Protein AF-A0A7S0XWX0-F1 (afdb_monomer)

InterPro domains:
  IPR037138 Histone deacetylase domain superfamily [G3DSA:3.40.800.20] (33-106)

Solvent-accessible surface area (backbone atoms only — not comparable to full-atom values): 6970 Å² total; per-residue (Å²): 136,88,82,77,90,78,79,84,75,82,66,71,32,97,83,78,46,83,59,81,56,63,68,62,54,50,52,52,46,49,53,50,24,62,73,35,66,90,74,33,45,78,45,78,56,50,78,72,70,52,68,55,79,62,67,88,92,46,88,78,39,40,65,57,60,51,54,49,53,54,55,63,71,27,81,66,72,94,84,39,61,54,82,55,49,49,46,79,42,61,90,70,82,80,82,51,68,80,62,55,55,74,84,43,85,134

Organism: Hemiselmis andersenii (NCBI:txid464988)

Radius of gyration: 22.37 Å; Cα contacts (8 Å, |Δi|>4): 72; chains: 1; bounding box: 46×40×66 Å

Mean predicted aligned error: 9.79 Å

Secondary structure (DSSP, 8-state):
-----------B-TTS-B---HHHHHHHHHHHHHH-GGGSEEEE--GGGG----STT-SS-THHHHHHHHHHH---STTPPPTTTEEEE---PPPPHHHHTTTS--

Nearest PDB structures (foldseek):
  2ux8-assembly1_A  TM=2.960E-01  e=8.408E+00  Sphingomonas elodea
  6vss-assembly1_C  TM=2.276E-01  e=9.602E+00  Medicago truncatula

pLDDT: mean 84.15, std 17.05, range [34.62, 96.94]

Sequence (106 aa):
DVAGLSDADEEVGKRGKLQPNIRKRRKAREAILGAQASARVLVVYHDECLGHVTKEGHQEAPARIKAIADKVRSNKGSDRFLEWEIDFSDECERAPLSVIRRVHSE

Foldseek 3Di:
DPDDPPPDDQPQPPPRDRDPPVVVVVVVLLVVLVVDVVQAAEDADACVCQVDDDPPPDPSHSVVSVVVVCQQPDPDDPPYDDPSRYDYDPPDDDDDPVRVVVPDPD

Structure (mmCIF, N/CA/C/O backbone):
data_AF-A0A7S0XWX0-F1
#
_entry.id   AF-A0A7S0XWX0-F1
#
loop_
_atom_site.group_PDB
_atom_site.id
_atom_site.type_symbol
_atom_site.label_atom_id
_atom_site.label_alt_id
_atom_site.label_comp_id
_atom_site.label_asym_id
_atom_site.label_entity_id
_atom_site.label_seq_id
_atom_site.pdbx_PDB_ins_code
_atom_site.Cartn_x
_atom_site.Cartn_y
_atom_site.Cartn_z
_atom_site.occupancy
_atom_site.B_iso_or_equiv
_atom_site.auth_seq_id
_atom_site.auth_comp_id
_atom_site.auth_asym_id
_atom_site.auth_atom_id
_atom_site.pdbx_PDB_model_num
ATOM 1 N N . ASP A 1 1 ? -25.884 -10.334 34.775 1.00 34.62 1 ASP A N 1
ATOM 2 C CA . ASP A 1 1 ? -25.438 -8.974 35.130 1.00 34.62 1 ASP A CA 1
ATOM 3 C C . ASP A 1 1 ? -24.981 -8.199 33.910 1.00 34.62 1 ASP A C 1
ATOM 5 O O . ASP A 1 1 ? -23.834 -8.295 33.496 1.00 34.62 1 ASP A O 1
ATOM 9 N N . VAL A 1 2 ? -25.912 -7.472 33.288 1.00 40.97 2 VAL A N 1
ATOM 10 C CA . VAL A 1 2 ? -25.618 -6.537 32.194 1.00 40.97 2 VAL A CA 1
ATOM 11 C C . VAL A 1 2 ? -25.501 -5.158 32.832 1.00 40.97 2 VAL A C 1
ATOM 13 O O . VAL A 1 2 ? -26.492 -4.460 33.031 1.00 40.97 2 VAL A O 1
ATOM 16 N N . ALA A 1 3 ? -24.290 -4.823 33.269 1.00 40.19 3 ALA A N 1
ATOM 17 C CA . ALA A 1 3 ? -24.001 -3.544 33.894 1.00 40.19 3 ALA A CA 1
ATOM 18 C C . ALA A 1 3 ? -23.958 -2.429 32.834 1.00 40.19 3 ALA A C 1
ATOM 20 O O . ALA A 1 3 ? -23.079 -2.409 31.980 1.00 40.19 3 ALA A O 1
ATOM 21 N N . GLY A 1 4 ? -24.927 -1.514 32.922 1.00 38.78 4 GLY A N 1
ATOM 22 C CA . GLY A 1 4 ? -24.747 -0.074 32.715 1.00 38.78 4 GLY A CA 1
ATOM 23 C C . GLY A 1 4 ? -24.135 0.401 31.396 1.00 38.78 4 GLY A C 1
ATOM 24 O O . GLY A 1 4 ? -22.975 0.794 31.362 1.00 38.78 4 GLY A O 1
ATOM 25 N N . LEU A 1 5 ? -24.959 0.525 30.353 1.00 40.25 5 LEU A N 1
ATOM 26 C CA . LEU A 1 5 ? -24.715 1.479 29.263 1.00 40.25 5 LEU A CA 1
ATOM 27 C C . LEU A 1 5 ? -25.427 2.797 29.593 1.00 40.25 5 LEU A C 1
ATOM 29 O O . LEU A 1 5 ? -26.474 3.112 29.036 1.00 40.25 5 LEU A O 1
ATOM 33 N N . SER A 1 6 ? -24.878 3.553 30.543 1.00 47.16 6 SER A N 1
ATOM 34 C CA . SER A 1 6 ? -25.253 4.949 30.775 1.00 47.16 6 SER A CA 1
ATOM 35 C C . SER A 1 6 ? -24.140 5.855 30.253 1.00 47.16 6 SER A C 1
ATOM 37 O O . SER A 1 6 ? -23.346 6.372 31.029 1.00 47.16 6 SER A O 1
ATOM 39 N N . ASP A 1 7 ? -24.080 6.036 28.935 1.00 39.94 7 ASP A N 1
ATOM 40 C CA . ASP A 1 7 ? -23.265 7.085 28.310 1.00 39.94 7 ASP A CA 1
ATOM 41 C C . ASP A 1 7 ? -24.192 8.220 27.854 1.00 39.94 7 ASP A C 1
ATOM 43 O O . ASP A 1 7 ? -24.329 8.5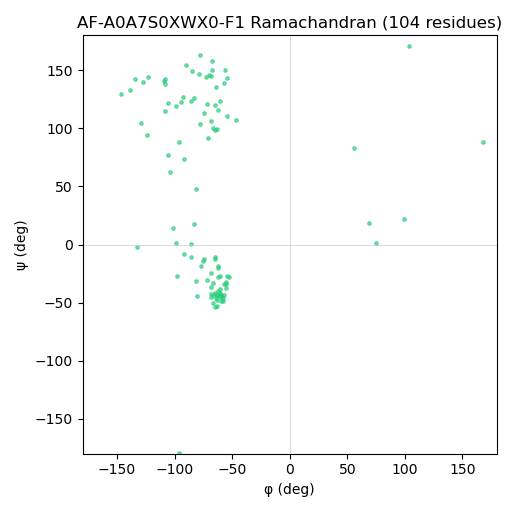23 26.666 1.00 39.94 7 ASP A O 1
ATOM 47 N N . ALA A 1 8 ? -24.861 8.849 28.824 1.00 50.31 8 ALA A N 1
ATOM 48 C CA . ALA A 1 8 ? -25.276 10.229 28.639 1.00 50.31 8 ALA A CA 1
ATOM 49 C C . ALA A 1 8 ? -23.995 11.068 28.541 1.00 50.31 8 ALA A C 1
ATOM 51 O O . ALA A 1 8 ? -23.136 10.977 29.411 1.00 50.31 8 ALA A O 1
ATOM 52 N N . ASP A 1 9 ? -23.814 11.752 27.413 1.00 48.09 9 ASP A N 1
ATOM 53 C CA . ASP A 1 9 ? -23.394 13.158 27.350 1.00 48.09 9 ASP A CA 1
ATOM 54 C C . ASP A 1 9 ? -23.013 13.480 25.901 1.00 48.09 9 ASP A C 1
ATOM 56 O O . ASP A 1 9 ? -21.876 13.319 25.428 1.00 48.09 9 ASP A O 1
ATOM 60 N N . GLU A 1 10 ? -24.039 13.896 25.161 1.00 51.75 10 GLU A N 1
ATOM 61 C CA . GLU A 1 10 ? -23.882 14.777 24.017 1.00 51.75 10 GLU A CA 1
ATOM 62 C C . GLU A 1 10 ? -23.455 16.146 24.557 1.00 51.75 10 GLU A C 1
ATOM 64 O O . GLU A 1 10 ? -24.249 16.882 25.136 1.00 51.75 10 GLU A O 1
ATOM 69 N N . GLU A 1 11 ? -22.183 16.501 24.384 1.00 56.94 11 GLU A N 1
ATOM 70 C CA . GLU A 1 11 ? -21.725 17.871 24.614 1.00 56.94 11 GLU A CA 1
ATOM 71 C C . GLU A 1 11 ? -22.402 18.779 23.577 1.00 56.94 11 GLU A C 1
ATOM 73 O O . GLU A 1 11 ? -21.994 18.859 22.411 1.00 56.94 11 GLU A O 1
ATOM 78 N N . VAL A 1 12 ? -23.486 19.436 23.996 1.00 47.09 12 VAL A N 1
ATOM 79 C CA . VAL A 1 12 ? -24.179 20.459 23.215 1.00 47.09 12 VAL A CA 1
ATOM 80 C C . VAL A 1 12 ? -23.206 21.616 23.018 1.00 47.09 12 VAL A C 1
ATOM 82 O O . VAL A 1 12 ? -23.002 22.455 23.895 1.00 47.09 12 VAL A O 1
ATOM 85 N N . GLY A 1 13 ? -22.576 21.667 21.843 1.00 50.91 13 GLY A N 1
ATOM 86 C CA . GLY A 1 13 ? -21.700 22.769 21.476 1.00 50.91 13 GLY A CA 1
ATOM 87 C C . GLY A 1 13 ? -22.432 24.103 21.621 1.00 50.91 13 GLY A C 1
ATOM 88 O O . GLY A 1 13 ? -23.624 24.204 21.315 1.00 50.91 13 GLY A O 1
ATOM 89 N N . LYS A 1 14 ? -21.718 25.149 22.062 1.00 53.94 14 LYS A N 1
ATOM 90 C CA . LYS A 1 14 ? -22.217 26.534 22.084 1.00 53.94 14 LYS A CA 1
ATOM 91 C C . LYS A 1 14 ? -22.880 26.824 20.723 1.00 53.94 14 LYS A C 1
ATOM 93 O O . LYS A 1 14 ? -22.161 26.959 19.736 1.00 53.94 14 LYS A O 1
ATOM 98 N N . ARG A 1 15 ? -24.225 26.904 20.682 1.00 58.12 15 ARG A N 1
ATOM 99 C CA . ARG A 1 15 ? -25.129 27.042 19.501 1.00 58.12 15 ARG A CA 1
ATOM 100 C C . ARG A 1 15 ? -25.824 25.774 18.953 1.00 58.12 15 ARG A C 1
ATOM 102 O O . ARG A 1 15 ? -26.237 25.790 17.797 1.00 58.12 15 ARG A O 1
ATOM 109 N N . GLY A 1 16 ? -25.992 24.701 19.729 1.00 57.03 16 GLY A N 1
ATOM 110 C CA . GLY A 1 16 ? -26.892 23.592 19.350 1.00 57.03 16 GLY A CA 1
ATOM 111 C C . GLY A 1 16 ? -26.421 22.756 18.153 1.00 57.03 16 GLY A C 1
ATOM 112 O O . GLY A 1 16 ? -27.214 22.057 17.530 1.00 57.03 16 GLY A O 1
ATOM 113 N N . LYS A 1 17 ? -25.130 22.827 17.809 1.00 59.53 17 LYS A N 1
ATOM 114 C CA . LYS A 1 17 ? -24.515 21.947 16.811 1.00 59.53 17 LYS A CA 1
ATOM 115 C C . LYS A 1 17 ? -23.802 20.817 17.541 1.00 59.53 17 LYS A C 1
ATOM 117 O O . LYS A 1 17 ? -22.870 21.088 18.299 1.00 59.53 17 LYS A O 1
ATOM 122 N N . LEU A 1 18 ? -24.219 19.577 17.285 1.00 59.62 18 LEU A N 1
ATOM 123 C CA . LEU A 1 18 ? -23.500 18.375 17.707 1.00 59.62 18 LEU A CA 1
ATOM 124 C C . LEU A 1 18 ? -22.061 18.466 17.189 1.00 59.62 18 LEU A C 1
ATOM 126 O O . LEU A 1 18 ? -21.824 18.414 15.979 1.00 59.62 18 LEU A O 1
ATOM 130 N N . GLN A 1 19 ? -21.098 18.652 18.091 1.00 65.38 19 GLN A N 1
ATOM 131 C CA . GLN A 1 19 ? -19.695 18.583 17.711 1.00 65.38 19 GLN A CA 1
ATOM 132 C C . GLN A 1 19 ? -19.250 17.123 17.757 1.00 65.38 19 GLN A C 1
ATOM 134 O O . GLN A 1 19 ? -19.375 16.473 18.797 1.00 65.38 19 GLN A O 1
ATOM 139 N N . PRO A 1 20 ? -18.723 16.571 16.652 1.00 68.62 20 PRO A N 1
ATOM 140 C CA . PRO A 1 20 ? -18.247 15.203 16.656 1.00 68.62 20 PRO A CA 1
ATOM 141 C C . PRO A 1 20 ? -17.097 15.071 17.654 1.00 68.62 20 PRO A C 1
ATOM 143 O O . PRO A 1 20 ? -16.025 15.645 17.465 1.00 68.62 20 PRO A O 1
ATOM 146 N N . ASN A 1 21 ? -17.301 14.274 18.702 1.00 85.38 21 ASN A N 1
ATOM 147 C CA . ASN A 1 21 ? -16.240 13.948 19.642 1.00 85.38 21 ASN A CA 1
ATOM 148 C C . ASN A 1 21 ? -15.185 13.095 18.916 1.00 85.38 21 ASN A C 1
ATOM 150 O O . ASN A 1 21 ? -15.358 11.891 18.708 1.00 85.38 21 ASN A O 1
ATOM 154 N N . ILE A 1 22 ? -14.091 13.742 18.506 1.00 85.44 22 ILE A N 1
ATOM 155 C CA . ILE A 1 22 ? -13.013 13.150 17.699 1.00 85.44 22 ILE A CA 1
ATO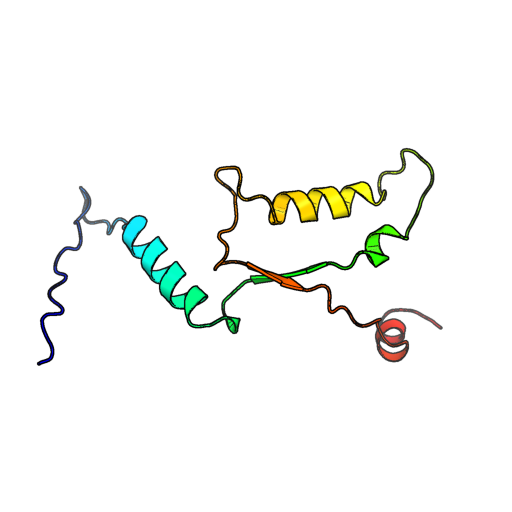M 156 C C . ILE A 1 22 ? -12.450 11.891 18.370 1.00 85.44 22 ILE A C 1
ATOM 158 O O . ILE A 1 22 ? -12.164 10.904 17.693 1.00 85.44 22 ILE A O 1
ATOM 162 N N . ARG A 1 23 ? -12.348 11.880 19.707 1.00 87.38 23 ARG A N 1
ATOM 163 C CA . ARG A 1 23 ? -11.853 10.720 20.462 1.00 87.38 23 ARG A CA 1
ATOM 164 C C . ARG A 1 23 ? -12.829 9.546 20.397 1.00 87.38 23 ARG A C 1
ATOM 166 O O . ARG A 1 23 ? -12.387 8.429 20.139 1.00 87.38 23 ARG A O 1
ATOM 173 N N . LYS A 1 24 ? -14.135 9.793 20.582 1.00 88.69 24 LYS A N 1
ATOM 174 C CA . LYS A 1 24 ? -15.178 8.754 20.451 1.00 88.69 24 LYS A CA 1
ATOM 175 C C . LYS A 1 24 ? -15.200 8.184 19.028 1.00 88.69 24 LYS A C 1
ATOM 177 O O . LYS A 1 24 ? -15.174 6.970 18.861 1.00 88.69 24 LYS A O 1
ATOM 182 N N . ARG A 1 25 ? -15.128 9.043 18.002 1.00 89.12 25 ARG A N 1
ATOM 183 C CA . ARG A 1 25 ? -15.061 8.609 16.593 1.00 89.12 25 ARG A CA 1
ATOM 184 C C . ARG A 1 25 ? -13.835 7.755 16.291 1.00 89.12 25 ARG A C 1
ATOM 186 O O . ARG A 1 25 ? -13.961 6.765 15.580 1.00 89.12 25 ARG A O 1
ATOM 193 N N . ARG A 1 26 ? -12.664 8.121 16.822 1.00 90.69 26 ARG A N 1
ATOM 194 C CA . ARG A 1 26 ? -11.441 7.329 16.643 1.00 90.69 26 ARG A CA 1
ATOM 195 C C . ARG A 1 26 ? -11.580 5.942 17.269 1.00 90.69 26 ARG A C 1
ATOM 197 O O . ARG A 1 26 ? -11.306 4.969 16.587 1.00 90.69 26 ARG A O 1
ATOM 204 N N . LYS A 1 27 ? -12.063 5.858 18.515 1.00 92.94 27 LYS A N 1
ATOM 205 C CA . LYS A 1 27 ? -12.304 4.574 19.196 1.00 92.94 27 LYS A CA 1
ATOM 206 C C . LYS A 1 27 ? -13.305 3.695 18.442 1.00 92.94 27 LYS A C 1
ATOM 208 O O . LYS A 1 27 ? -13.075 2.505 18.292 1.00 92.94 27 LYS A O 1
ATOM 213 N N . ALA A 1 28 ? -14.394 4.282 17.945 1.00 93.38 28 ALA A N 1
ATOM 214 C CA . ALA A 1 28 ? -15.382 3.547 17.161 1.00 93.38 28 ALA A CA 1
ATOM 215 C C . ALA A 1 28 ? -14.785 3.006 15.851 1.00 93.38 28 ALA A C 1
ATOM 217 O O . ALA A 1 28 ? -15.005 1.848 15.515 1.00 93.38 28 ALA A O 1
ATOM 218 N N . ARG A 1 29 ? -13.987 3.815 15.136 1.00 93.69 29 ARG A N 1
ATOM 219 C CA . ARG A 1 29 ? -13.264 3.369 13.932 1.00 93.69 29 ARG A CA 1
ATOM 220 C C . ARG A 1 29 ? -12.306 2.225 14.236 1.00 93.69 29 ARG A C 1
ATOM 222 O O . ARG A 1 29 ? -12.345 1.224 13.540 1.00 93.69 29 ARG A O 1
ATOM 229 N N . GLU A 1 30 ? -11.496 2.370 15.277 1.00 95.25 30 GLU A N 1
ATOM 230 C CA . GLU A 1 30 ? -10.555 1.341 15.721 1.00 95.25 30 GLU A CA 1
ATOM 231 C C . GLU A 1 30 ? -11.267 0.023 16.044 1.00 95.25 30 GLU A C 1
ATOM 233 O O . GLU A 1 30 ? -10.834 -1.029 15.591 1.00 95.25 30 GLU A O 1
ATOM 238 N N . ALA A 1 31 ? -12.405 0.075 16.741 1.00 95.12 31 ALA A N 1
ATOM 239 C CA . ALA A 1 31 ? -13.199 -1.115 17.037 1.00 95.12 31 ALA A CA 1
ATOM 240 C C . ALA A 1 31 ? -13.759 -1.782 15.768 1.00 95.12 31 ALA A C 1
ATOM 242 O O . ALA A 1 31 ? -13.655 -2.997 15.621 1.00 95.12 31 ALA A O 1
ATOM 243 N N . ILE A 1 32 ? -14.325 -0.999 14.841 1.00 95.62 32 ILE A N 1
ATOM 244 C CA . ILE A 1 32 ? -14.907 -1.522 13.594 1.00 95.62 32 ILE A CA 1
ATOM 245 C C . ILE A 1 32 ? -13.821 -2.138 12.709 1.00 95.62 32 ILE A C 1
ATOM 247 O O . ILE A 1 32 ? -13.932 -3.293 12.309 1.00 95.62 32 ILE A O 1
ATOM 251 N N . LEU A 1 33 ? -12.763 -1.379 12.419 1.00 95.94 33 LEU A N 1
ATOM 252 C CA . LEU A 1 33 ? -11.698 -1.817 11.519 1.00 95.94 33 LEU A CA 1
ATOM 253 C C . LEU A 1 33 ? -10.821 -2.901 12.161 1.00 95.94 33 LEU A C 1
ATOM 255 O O . LEU A 1 33 ? -10.333 -3.796 11.474 1.00 95.94 33 LEU A O 1
ATOM 259 N N . GLY A 1 34 ? -10.671 -2.882 13.486 1.00 92.81 34 GLY A N 1
ATOM 260 C CA . GLY A 1 34 ? -10.022 -3.946 14.244 1.00 92.81 34 GLY A CA 1
ATOM 261 C C . GLY A 1 34 ? -10.787 -5.270 14.177 1.00 92.81 34 GLY A C 1
ATOM 262 O O . GLY A 1 34 ? -10.163 -6.309 13.980 1.00 92.81 34 GLY A O 1
ATOM 263 N N . ALA A 1 35 ? -12.121 -5.235 14.282 1.00 95.06 35 ALA A N 1
ATOM 264 C CA . ALA A 1 35 ? -12.964 -6.433 14.270 1.00 95.06 35 ALA A CA 1
ATOM 265 C C . ALA A 1 35 ? -13.253 -6.979 12.861 1.00 95.06 35 ALA A C 1
ATOM 267 O O . ALA A 1 35 ? -13.428 -8.184 12.696 1.00 95.06 35 ALA A O 1
ATOM 268 N N . GLN A 1 36 ? -13.316 -6.112 11.848 1.00 95.31 36 GLN A N 1
ATOM 269 C CA . GLN A 1 36 ? -13.700 -6.483 10.489 1.00 95.31 36 GLN A CA 1
ATOM 270 C C . GLN A 1 36 ? -12.617 -6.079 9.483 1.00 95.31 36 GLN A C 1
ATOM 272 O O . GLN A 1 36 ? -12.622 -4.968 8.955 1.00 95.31 36 GLN A O 1
ATOM 277 N N . ALA A 1 37 ? -11.718 -7.015 9.165 1.00 91.06 37 ALA A N 1
ATOM 278 C CA . ALA A 1 37 ? -10.628 -6.788 8.211 1.00 91.06 37 ALA A CA 1
ATOM 279 C C . ALA A 1 37 ? -11.128 -6.336 6.825 1.00 91.06 37 ALA A C 1
ATOM 281 O O . ALA A 1 37 ? -10.531 -5.466 6.207 1.00 91.06 37 ALA A O 1
ATOM 282 N N . SER A 1 38 ? -12.291 -6.825 6.374 1.00 94.31 38 SER A N 1
ATOM 283 C CA . SER A 1 38 ? -12.880 -6.424 5.084 1.00 94.31 38 SER A CA 1
ATOM 284 C C . SER A 1 38 ? -13.289 -4.946 5.005 1.00 94.31 38 SER A C 1
ATOM 286 O O . SER A 1 38 ? -13.666 -4.480 3.934 1.00 94.31 38 SER A O 1
ATOM 288 N N . ALA A 1 39 ? -13.317 -4.231 6.133 1.00 94.75 39 ALA A N 1
ATOM 289 C CA . ALA A 1 39 ? -13.608 -2.802 6.185 1.00 94.75 39 ALA A CA 1
ATOM 290 C C . ALA A 1 39 ? -12.335 -1.937 6.114 1.00 94.75 39 ALA A C 1
ATOM 292 O O . ALA A 1 39 ? -12.439 -0.712 6.018 1.00 94.75 39 ALA A O 1
ATOM 293 N N . ARG A 1 40 ? -11.146 -2.551 6.181 1.00 95.31 40 ARG A N 1
ATOM 294 C CA . ARG A 1 40 ? -9.852 -1.872 6.058 1.00 95.31 40 ARG A CA 1
ATOM 295 C C . ARG A 1 40 ? -9.535 -1.556 4.604 1.00 95.31 40 ARG A C 1
ATOM 297 O O . ARG A 1 40 ? -10.121 -2.109 3.673 1.00 95.31 40 ARG A O 1
ATOM 304 N N . VAL A 1 41 ? -8.580 -0.655 4.413 1.00 95.12 41 VAL A N 1
ATOM 305 C CA . VAL A 1 41 ? -8.024 -0.375 3.091 1.00 95.12 41 VAL A CA 1
ATOM 306 C C . VAL A 1 41 ? -6.944 -1.407 2.787 1.00 95.12 41 VAL A C 1
ATOM 308 O O . VAL A 1 41 ? -5.999 -1.544 3.553 1.00 95.12 41 VAL A O 1
ATOM 311 N N . LEU A 1 42 ? -7.051 -2.096 1.654 1.00 95.50 42 LEU A N 1
ATOM 312 C CA . LEU A 1 42 ? -5.976 -2.946 1.147 1.00 95.50 42 LEU A CA 1
ATOM 313 C C . LEU A 1 42 ? -5.091 -2.144 0.189 1.00 95.50 42 LEU A C 1
ATOM 315 O O . LEU A 1 42 ? -5.586 -1.571 -0.783 1.00 95.50 42 LEU A O 1
ATOM 319 N N . VAL A 1 43 ? -3.783 -2.137 0.436 1.00 95.06 43 VAL A N 1
ATOM 320 C CA . VAL A 1 43 ? -2.777 -1.622 -0.496 1.00 95.06 43 VAL A CA 1
ATOM 321 C C . VAL A 1 43 ? -1.990 -2.782 -1.081 1.00 95.06 43 VAL A C 1
ATOM 323 O O . VAL A 1 43 ? -1.257 -3.476 -0.377 1.00 95.06 43 VAL A O 1
ATOM 326 N N . VAL A 1 44 ? -2.132 -2.962 -2.393 1.00 95.44 44 VAL A N 1
ATOM 327 C CA . VAL A 1 44 ? -1.398 -3.977 -3.152 1.00 95.44 44 VAL A CA 1
ATOM 328 C C . VAL A 1 44 ? -0.142 -3.347 -3.745 1.00 95.44 44 VAL A C 1
ATOM 330 O O . VAL A 1 44 ? -0.216 -2.351 -4.468 1.00 95.44 44 VAL A O 1
ATOM 333 N N . TYR A 1 45 ? 1.015 -3.914 -3.421 1.00 93.81 45 TYR A N 1
ATOM 334 C CA . TYR A 1 45 ? 2.321 -3.473 -3.902 1.00 93.81 45 TYR A CA 1
ATOM 335 C C . TYR A 1 45 ? 3.243 -4.682 -4.055 1.00 93.81 45 TYR A C 1
ATOM 337 O O . TYR A 1 45 ? 3.421 -5.435 -3.105 1.00 93.81 45 TYR A O 1
ATOM 345 N N . HIS A 1 46 ? 3.877 -4.822 -5.219 1.00 94.12 46 HIS A N 1
ATOM 346 C CA . HIS A 1 46 ? 4.820 -5.902 -5.502 1.00 94.12 46 HIS A CA 1
ATOM 347 C C . HIS A 1 46 ? 6.146 -5.330 -6.016 1.00 94.12 46 HIS A C 1
ATOM 349 O O . HIS A 1 46 ? 6.161 -4.429 -6.857 1.00 94.12 46 HIS A O 1
ATOM 355 N N . ASP A 1 47 ? 7.268 -5.900 -5.570 1.00 92.19 47 ASP A N 1
ATOM 356 C CA . ASP A 1 47 ? 8.616 -5.472 -5.973 1.00 92.19 47 ASP A CA 1
ATOM 357 C C . ASP A 1 47 ? 8.907 -5.622 -7.483 1.00 92.19 47 ASP A C 1
ATOM 359 O O . ASP A 1 47 ? 9.774 -4.921 -8.003 1.00 92.19 47 ASP A O 1
ATOM 363 N N . GLU A 1 48 ? 8.158 -6.452 -8.229 1.00 91.88 48 GLU A N 1
ATOM 364 C CA . GLU A 1 48 ? 8.282 -6.560 -9.693 1.00 91.88 48 GLU A CA 1
ATOM 365 C C . GLU A 1 48 ? 7.978 -5.224 -10.389 1.00 91.88 48 GLU A C 1
ATOM 367 O O . GLU A 1 48 ? 8.563 -4.924 -11.431 1.00 91.88 48 GLU A O 1
ATOM 372 N N . CYS A 1 49 ? 7.150 -4.365 -9.782 1.00 90.56 49 CYS A N 1
ATOM 373 C CA . CYS A 1 49 ? 6.877 -3.017 -10.283 1.00 90.56 49 CYS A CA 1
ATOM 374 C C . CYS A 1 49 ? 8.131 -2.126 -10.321 1.00 90.56 49 CYS A C 1
ATOM 376 O O . CYS A 1 49 ? 8.145 -1.116 -11.024 1.00 90.56 49 CYS A O 1
ATOM 378 N N . LEU A 1 50 ? 9.192 -2.485 -9.590 1.00 92.50 50 LEU A N 1
ATOM 379 C CA . LEU A 1 50 ? 10.473 -1.776 -9.607 1.00 92.50 50 LEU A CA 1
ATOM 380 C C . LEU A 1 50 ? 11.407 -2.250 -10.732 1.00 92.50 50 LEU A C 1
ATOM 382 O O . LEU A 1 50 ? 12.422 -1.604 -10.987 1.00 92.50 50 LEU A O 1
ATOM 386 N N . GLY A 1 51 ? 11.078 -3.358 -11.405 1.00 89.50 51 GLY A N 1
ATOM 387 C CA . GLY A 1 51 ? 11.894 -3.948 -12.468 1.00 89.50 51 GLY A CA 1
ATOM 388 C C . GLY A 1 51 ? 11.833 -3.201 -13.804 1.00 89.50 51 GLY A C 1
ATOM 389 O O . GLY A 1 51 ? 12.680 -3.426 -14.668 1.00 89.50 51 GLY A O 1
ATOM 390 N N . HIS A 1 52 ? 10.863 -2.300 -13.994 1.00 87.44 52 HIS A N 1
ATOM 391 C CA . HIS A 1 52 ? 10.799 -1.460 -15.188 1.00 87.44 52 HIS A CA 1
ATOM 392 C C . HIS A 1 52 ? 11.801 -0.304 -15.081 1.00 87.44 52 HIS A C 1
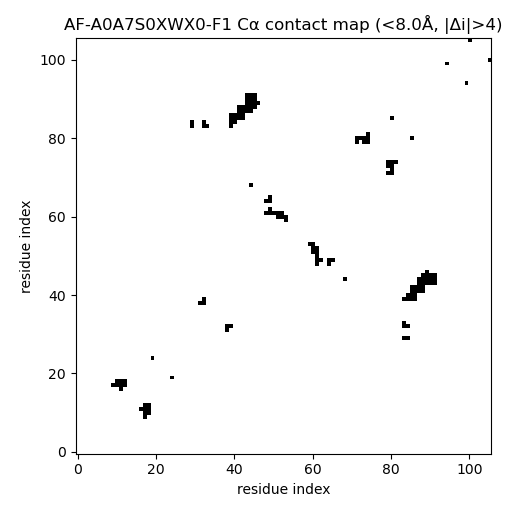ATOM 394 O O . HIS A 1 52 ? 11.574 0.672 -14.366 1.00 87.44 52 HIS A O 1
ATOM 400 N N . VAL A 1 53 ? 12.920 -0.418 -15.798 1.00 86.62 53 VAL A N 1
ATOM 401 C CA . VAL A 1 53 ? 13.995 0.580 -15.777 1.00 86.62 53 VAL A CA 1
ATOM 402 C C . VAL A 1 53 ? 13.988 1.393 -17.067 1.00 86.62 53 VAL A C 1
ATOM 404 O O . VAL A 1 53 ? 14.139 0.864 -18.167 1.00 86.62 53 VAL A O 1
ATOM 407 N N . THR A 1 54 ? 13.838 2.705 -16.920 1.00 84.12 54 THR A N 1
ATOM 408 C CA . THR A 1 54 ? 13.977 3.692 -17.996 1.00 84.12 54 THR A CA 1
ATOM 409 C C . THR A 1 54 ? 15.381 4.307 -18.002 1.00 84.12 54 THR A C 1
ATOM 411 O O . THR A 1 54 ? 16.223 3.987 -17.166 1.00 84.12 54 THR A O 1
ATOM 414 N N . LYS A 1 55 ? 15.639 5.241 -18.927 1.00 90.00 55 LYS A N 1
ATOM 415 C CA . LYS A 1 55 ? 16.868 6.053 -18.916 1.00 90.00 55 LYS A CA 1
ATOM 416 C C . LYS A 1 55 ? 17.032 6.791 -17.578 1.00 90.00 55 LYS A C 1
ATOM 418 O O . LYS A 1 55 ? 16.042 7.157 -16.942 1.00 90.00 55 LYS A O 1
ATOM 423 N N . GLU A 1 56 ? 18.275 7.032 -17.176 1.00 87.50 56 GLU A N 1
ATOM 424 C CA . GLU A 1 56 ? 18.588 7.805 -15.973 1.00 87.50 56 GLU A CA 1
ATOM 425 C C . GLU A 1 56 ? 17.966 9.212 -16.039 1.00 87.50 56 GLU A C 1
ATOM 427 O O . GLU A 1 56 ? 17.930 9.840 -17.099 1.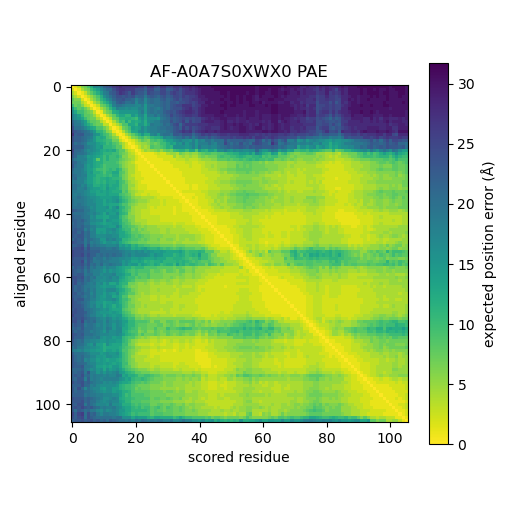00 87.50 56 GLU A O 1
ATOM 432 N N . GLY A 1 57 ? 17.416 9.685 -14.916 1.00 86.12 57 GLY A N 1
ATOM 433 C CA . GLY A 1 57 ? 16.728 10.979 -14.827 1.00 86.12 57 GLY A CA 1
ATOM 434 C C . GLY A 1 57 ? 15.328 11.021 -15.454 1.00 86.12 57 GLY A C 1
ATOM 435 O O . GLY A 1 57 ? 14.684 12.069 -15.435 1.00 86.12 57 GLY A O 1
ATOM 436 N N . HIS A 1 58 ? 14.828 9.908 -15.997 1.00 93.31 58 HIS A N 1
ATOM 437 C CA . HIS A 1 58 ? 13.474 9.842 -16.536 1.00 93.31 58 HIS A CA 1
ATOM 438 C C . HIS 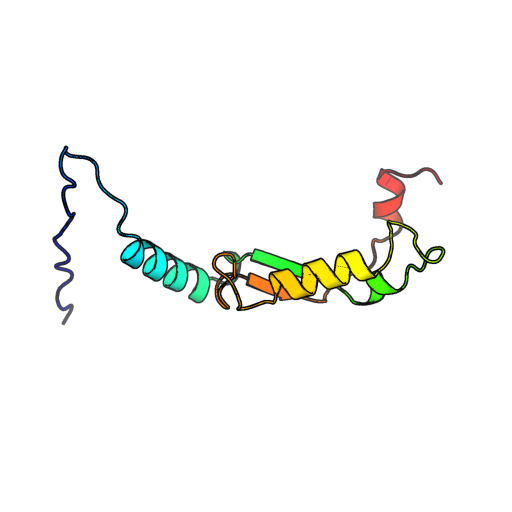A 1 58 ? 12.418 9.902 -15.421 1.00 93.31 58 HIS A C 1
ATOM 440 O O . HIS A 1 58 ? 12.608 9.370 -14.327 1.00 93.31 58 HIS A O 1
ATOM 446 N N . GLN A 1 59 ? 11.281 10.537 -15.711 1.00 91.94 59 GLN A N 1
ATOM 447 C CA . GLN A 1 59 ? 10.216 10.748 -14.726 1.00 91.94 59 GLN A CA 1
ATOM 448 C C . GLN A 1 59 ? 9.549 9.434 -14.293 1.00 91.94 59 GLN A C 1
ATOM 450 O O . GLN A 1 59 ? 9.211 9.283 -13.125 1.00 91.94 59 GLN A O 1
ATOM 455 N N . GLU A 1 60 ? 9.436 8.448 -15.185 1.00 91.94 60 GLU A N 1
ATOM 456 C CA . GLU A 1 60 ? 8.906 7.103 -14.888 1.00 91.94 60 GLU A CA 1
ATOM 457 C C . GLU A 1 60 ? 9.951 6.172 -14.239 1.00 91.94 60 GLU A C 1
ATOM 459 O O . GLU A 1 60 ? 10.143 5.037 -14.663 1.00 91.94 60 GLU A O 1
ATOM 464 N N . ALA A 1 61 ? 10.660 6.660 -13.217 1.00 91.94 61 ALA A N 1
ATOM 465 C CA . ALA A 1 61 ? 11.646 5.869 -12.482 1.00 91.94 61 ALA A CA 1
ATOM 466 C C . ALA A 1 61 ? 11.005 5.034 -11.346 1.00 91.94 61 ALA A C 1
ATOM 468 O O . ALA A 1 61 ? 10.079 5.519 -10.679 1.00 91.94 61 ALA A O 1
ATOM 469 N N . PRO A 1 62 ? 11.562 3.850 -11.009 1.00 93.44 62 PRO A N 1
ATOM 470 C CA . PRO A 1 62 ? 11.116 3.010 -9.884 1.00 93.44 62 PRO A CA 1
ATOM 471 C C . PRO A 1 62 ? 11.023 3.735 -8.533 1.00 93.44 62 PRO A C 1
ATOM 473 O O . PRO A 1 62 ? 10.203 3.390 -7.680 1.00 93.44 62 PRO A O 1
ATOM 476 N N . ALA A 1 63 ? 11.833 4.784 -8.346 1.00 92.31 63 ALA A N 1
ATOM 477 C CA . ALA A 1 63 ? 11.847 5.606 -7.139 1.00 92.31 63 ALA A CA 1
ATOM 478 C C . ALA A 1 63 ? 10.467 6.188 -6.780 1.00 92.31 63 ALA A C 1
ATOM 480 O O . ALA A 1 63 ? 10.196 6.414 -5.603 1.00 92.31 63 ALA A O 1
ATOM 481 N N . ARG A 1 64 ? 9.577 6.387 -7.764 1.00 93.00 64 ARG A N 1
ATOM 482 C CA . ARG A 1 64 ? 8.210 6.878 -7.533 1.00 93.00 64 ARG A CA 1
ATOM 483 C C . ARG A 1 64 ? 7.382 5.917 -6.694 1.00 93.00 64 ARG A C 1
ATOM 485 O O . ARG A 1 64 ? 6.811 6.320 -5.685 1.00 93.00 64 ARG A O 1
ATOM 492 N N . ILE A 1 65 ? 7.331 4.655 -7.109 1.00 93.38 65 ILE A N 1
ATOM 493 C CA . ILE A 1 65 ? 6.523 3.635 -6.436 1.00 93.38 65 ILE A CA 1
ATOM 494 C C . ILE A 1 65 ? 7.091 3.390 -5.040 1.00 93.38 65 ILE A C 1
ATOM 496 O O . ILE A 1 65 ? 6.338 3.383 -4.068 1.00 93.38 65 ILE A O 1
ATOM 500 N N . LYS A 1 66 ? 8.422 3.304 -4.926 1.00 93.19 66 LYS A N 1
ATOM 501 C CA . LYS A 1 66 ? 9.102 3.162 -3.637 1.00 93.19 66 LYS A CA 1
ATOM 502 C C . LYS A 1 66 ? 8.778 4.311 -2.678 1.00 93.19 66 LYS A C 1
ATOM 504 O O . LYS A 1 66 ? 8.382 4.059 -1.548 1.00 93.19 66 LYS A O 1
ATOM 509 N N . ALA A 1 67 ? 8.869 5.562 -3.134 1.00 93.69 67 ALA A N 1
ATOM 510 C CA . ALA A 1 67 ? 8.561 6.723 -2.300 1.00 93.69 67 ALA A CA 1
ATOM 511 C C . ALA A 1 67 ? 7.104 6.724 -1.804 1.00 93.69 67 ALA A C 1
ATOM 513 O O . ALA A 1 67 ? 6.844 7.087 -0.656 1.00 93.69 67 ALA A O 1
ATOM 514 N N . ILE A 1 68 ? 6.156 6.297 -2.646 1.00 93.81 68 ILE A N 1
ATOM 515 C CA . ILE A 1 68 ? 4.746 6.160 -2.262 1.00 93.81 68 ILE A CA 1
ATOM 516 C C . ILE A 1 68 ? 4.585 5.043 -1.226 1.00 93.81 68 ILE A C 1
ATOM 518 O O . ILE A 1 68 ? 4.006 5.287 -0.171 1.00 93.81 68 ILE A O 1
ATOM 522 N N . ALA A 1 69 ? 5.126 3.850 -1.484 1.00 93.06 69 ALA A N 1
ATOM 523 C CA . ALA A 1 69 ? 5.039 2.718 -0.563 1.00 93.06 69 ALA A CA 1
ATOM 524 C C . ALA A 1 69 ? 5.646 3.056 0.811 1.00 93.06 69 ALA A C 1
ATOM 526 O O . ALA A 1 69 ? 4.998 2.845 1.837 1.00 93.06 69 ALA A O 1
ATOM 527 N N . ASP A 1 70 ? 6.832 3.671 0.833 1.00 92.25 70 ASP A N 1
ATOM 528 C CA . ASP A 1 70 ? 7.509 4.113 2.056 1.00 92.25 70 ASP A CA 1
ATOM 529 C C . ASP A 1 70 ? 6.685 5.166 2.813 1.00 92.25 70 ASP A C 1
ATOM 531 O O . ASP A 1 70 ? 6.586 5.121 4.042 1.00 92.25 70 ASP A O 1
ATOM 535 N N . LYS A 1 71 ? 6.046 6.105 2.100 1.00 92.81 71 LYS A N 1
ATOM 536 C CA . LYS A 1 71 ? 5.191 7.127 2.718 1.00 92.81 71 LYS A CA 1
ATOM 537 C C . LYS A 1 71 ? 3.918 6.529 3.312 1.00 92.81 71 LYS A C 1
ATOM 539 O O . LYS A 1 71 ? 3.558 6.911 4.422 1.00 92.81 71 LYS A O 1
ATOM 544 N N . VAL A 1 72 ? 3.258 5.602 2.619 1.00 92.62 72 VAL A N 1
ATOM 545 C CA . VAL A 1 72 ? 2.033 4.954 3.120 1.00 92.62 72 VAL A CA 1
ATOM 546 C C . VAL A 1 72 ? 2.345 4.046 4.317 1.00 92.62 72 VAL A C 1
ATOM 548 O O . VAL A 1 72 ? 1.574 4.026 5.271 1.00 92.62 72 VAL A O 1
ATOM 551 N N . ARG A 1 73 ? 3.500 3.363 4.325 1.00 91.12 73 ARG A N 1
ATOM 552 C CA . ARG A 1 73 ? 3.978 2.552 5.466 1.00 91.12 73 ARG A CA 1
ATOM 553 C C . ARG A 1 73 ? 4.514 3.378 6.638 1.00 91.12 73 ARG A C 1
ATOM 555 O O . ARG A 1 73 ? 4.780 2.839 7.711 1.00 91.12 73 ARG A O 1
ATOM 562 N N . SER A 1 74 ? 4.737 4.675 6.445 1.00 89.44 74 SER A N 1
ATOM 563 C CA . SER A 1 74 ? 5.324 5.526 7.472 1.00 89.44 74 SER A CA 1
ATOM 564 C C . SER A 1 74 ? 4.340 5.782 8.612 1.00 89.44 74 SER A C 1
ATOM 566 O O . SER A 1 74 ? 3.321 6.445 8.444 1.00 89.44 74 SER A O 1
ATOM 568 N N . ASN A 1 75 ? 4.736 5.402 9.826 1.00 82.19 75 ASN A N 1
ATOM 569 C CA . ASN A 1 75 ? 4.022 5.758 11.057 1.00 82.19 75 ASN A CA 1
ATOM 570 C C . ASN A 1 75 ? 4.392 7.159 11.586 1.00 82.19 75 ASN A C 1
ATOM 572 O O . ASN A 1 75 ? 4.158 7.477 12.755 1.00 82.19 75 ASN A O 1
ATOM 576 N N . LYS A 1 76 ? 4.994 8.014 10.749 1.00 86.19 76 LYS A N 1
ATOM 577 C CA . LYS A 1 76 ? 5.406 9.379 11.104 1.00 86.19 76 LYS A CA 1
ATOM 578 C C . LYS A 1 76 ? 4.521 10.408 10.407 1.00 86.19 76 LYS A C 1
ATOM 580 O O . LYS A 1 76 ? 4.227 10.282 9.224 1.00 86.19 76 LYS A O 1
ATOM 585 N N . GLY A 1 77 ? 4.193 11.477 11.129 1.00 86.19 77 GLY A N 1
ATOM 586 C CA . GLY A 1 77 ? 3.391 12.589 10.617 1.00 86.19 77 GLY A CA 1
ATOM 587 C C . GLY A 1 77 ? 1.942 12.576 11.103 1.00 86.19 77 GLY A C 1
ATOM 588 O O . GLY A 1 77 ? 1.476 11.643 11.769 1.00 86.19 77 GLY A O 1
ATOM 589 N N . SER A 1 78 ? 1.240 13.670 10.812 1.00 84.38 78 SER A N 1
ATOM 590 C CA . SER A 1 78 ? -0.188 13.844 11.100 1.00 84.38 78 SER A CA 1
ATOM 591 C C . SER A 1 78 ? -1.090 13.090 10.119 1.00 84.38 78 SER A C 1
ATOM 593 O O . SER A 1 78 ? -2.244 12.843 10.447 1.00 84.38 78 SER A O 1
ATOM 595 N N . ASP A 1 79 ? -0.558 12.712 8.958 1.00 84.62 79 ASP A N 1
ATOM 596 C CA . ASP A 1 79 ? -1.223 12.020 7.850 1.00 84.62 79 ASP A CA 1
ATOM 597 C C . ASP A 1 79 ? -0.909 10.515 7.797 1.00 84.62 79 ASP A C 1
ATOM 599 O O . ASP A 1 79 ? -1.148 9.867 6.783 1.00 84.62 79 ASP A O 1
ATOM 603 N N . ARG A 1 80 ? -0.348 9.957 8.876 1.00 90.00 80 ARG A N 1
ATOM 604 C CA . ARG A 1 80 ? -0.042 8.525 8.963 1.00 90.00 80 ARG A CA 1
ATOM 605 C C . ARG A 1 80 ? -1.317 7.684 9.016 1.00 90.00 80 ARG A C 1
ATOM 607 O O . ARG A 1 80 ? -2.278 8.068 9.6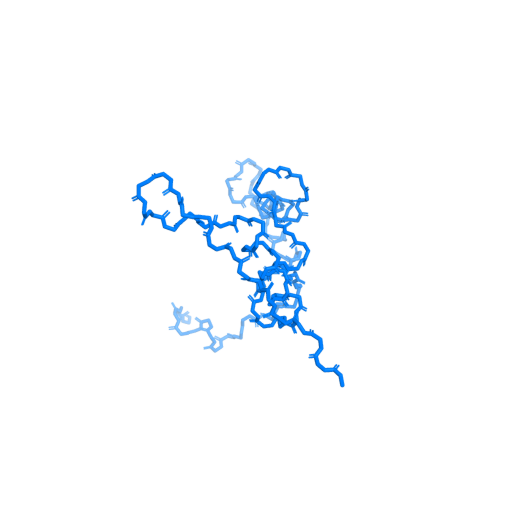88 1.00 90.00 80 ARG A O 1
ATOM 614 N N . PHE A 1 81 ? -1.262 6.508 8.407 1.00 91.06 81 PHE A N 1
ATOM 615 C CA . PHE A 1 81 ? -2.234 5.452 8.657 1.00 91.06 81 PHE A CA 1
ATOM 616 C C . PHE A 1 81 ? -1.903 4.740 9.967 1.00 91.06 81 PHE A C 1
ATOM 618 O O . PHE A 1 81 ? -0.740 4.642 10.366 1.00 91.06 81 PHE A O 1
ATOM 625 N N . LEU A 1 82 ? -2.933 4.286 10.672 1.00 90.75 82 LEU A N 1
ATOM 626 C CA . LEU A 1 82 ? -2.772 3.408 11.827 1.00 90.75 82 LEU A CA 1
ATOM 627 C C . LEU A 1 82 ? -2.794 1.947 11.367 1.00 90.75 82 LEU A C 1
ATOM 629 O O . LEU A 1 82 ? -3.381 1.621 10.341 1.00 90.75 82 LEU A O 1
ATOM 633 N N . GLU A 1 83 ? -2.170 1.062 12.143 1.00 88.88 83 GLU A N 1
ATOM 634 C CA . GLU A 1 83 ? -2.026 -0.367 11.808 1.00 88.88 83 GLU A CA 1
ATOM 635 C C . GLU A 1 83 ? -3.368 -1.061 11.531 1.00 88.88 83 GLU A C 1
ATOM 637 O O . GLU A 1 83 ? -3.464 -1.939 10.687 1.00 88.88 83 GLU A O 1
ATOM 642 N N . T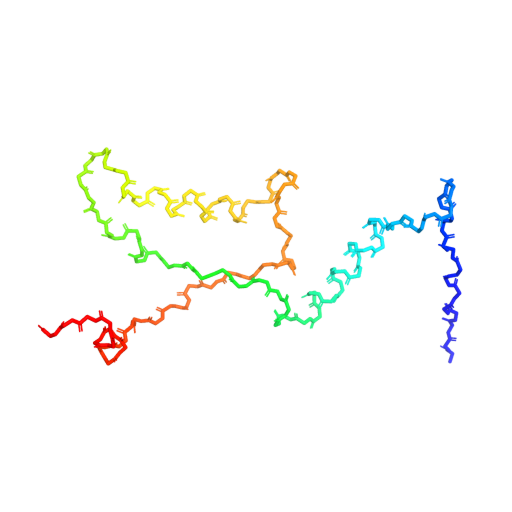RP A 1 84 ? -4.434 -0.626 12.200 1.00 91.19 84 TRP A N 1
ATOM 643 C CA . TRP A 1 84 ? -5.781 -1.160 12.016 1.00 91.19 84 TRP A CA 1
ATOM 644 C C . TRP A 1 84 ? -6.561 -0.514 10.861 1.00 91.19 84 TRP A C 1
ATOM 646 O O . TRP A 1 84 ? -7.721 -0.857 10.661 1.00 91.19 84 TRP A O 1
ATOM 656 N N . GLU A 1 85 ? -5.986 0.438 10.121 1.00 93.50 85 GLU A N 1
ATOM 657 C CA . GLU A 1 85 ? -6.656 1.122 9.001 1.00 93.50 85 GLU A CA 1
ATOM 658 C C . GLU A 1 85 ? -6.294 0.543 7.635 1.00 93.50 85 GLU A C 1
ATOM 660 O O . GLU A 1 85 ? -7.089 0.662 6.697 1.00 93.50 85 GLU A O 1
ATOM 665 N N . ILE A 1 86 ? -5.108 -0.053 7.523 1.00 94.69 86 ILE A N 1
ATOM 666 C CA . ILE A 1 86 ? -4.514 -0.455 6.256 1.00 94.69 86 ILE A CA 1
ATOM 667 C C . ILE A 1 86 ? -3.851 -1.825 6.368 1.00 94.69 86 ILE A C 1
ATOM 669 O O . ILE A 1 86 ? -3.056 -2.064 7.271 1.00 94.69 86 ILE A O 1
ATOM 673 N N . ASP A 1 87 ? -4.132 -2.686 5.399 1.00 94.38 87 ASP A N 1
ATOM 674 C CA . ASP A 1 87 ? -3.413 -3.936 5.190 1.00 94.38 87 ASP A CA 1
ATOM 675 C C . ASP A 1 87 ? -2.560 -3.805 3.920 1.00 94.38 87 ASP A C 1
ATOM 677 O O . ASP A 1 87 ? -2.971 -3.186 2.934 1.00 94.38 87 ASP A O 1
ATOM 681 N N . PHE A 1 88 ? -1.362 -4.384 3.933 1.00 93.69 88 PHE A N 1
ATOM 682 C CA . PHE A 1 88 ? -0.498 -4.470 2.757 1.00 93.69 88 PHE A CA 1
ATOM 683 C C . PHE A 1 88 ? -0.455 -5.905 2.255 1.00 93.69 88 PHE A C 1
ATOM 685 O O . PHE A 1 88 ? -0.311 -6.828 3.052 1.00 93.69 88 PHE A O 1
ATOM 692 N N . SER A 1 89 ? -0.516 -6.070 0.939 1.00 94.62 89 SER A N 1
ATOM 693 C CA . SER A 1 89 ? -0.325 -7.361 0.287 1.00 94.62 89 SER A CA 1
ATOM 694 C C . SER A 1 89 ? 0.601 -7.219 -0.915 1.00 94.62 89 SER A C 1
ATOM 696 O O . SER A 1 89 ? 0.560 -6.218 -1.635 1.00 94.62 89 SER A O 1
ATOM 698 N N . ASP A 1 90 ? 1.445 -8.221 -1.110 1.00 94.19 90 ASP A N 1
ATOM 699 C CA . ASP A 1 90 ? 2.249 -8.441 -2.309 1.00 94.19 90 ASP A CA 1
ATOM 700 C C . ASP A 1 90 ? 1.622 -9.480 -3.251 1.00 94.19 90 ASP A C 1
ATOM 702 O O . ASP A 1 90 ? 2.148 -9.729 -4.336 1.00 94.19 90 ASP A O 1
ATOM 706 N N . GLU A 1 91 ? 0.453 -10.024 -2.899 1.00 94.25 91 GLU A N 1
ATOM 707 C CA . GLU A 1 91 ? -0.307 -10.955 -3.729 1.00 94.25 91 GLU A CA 1
ATOM 708 C C . GLU A 1 91 ? -0.908 -10.218 -4.937 1.00 94.25 91 GLU A C 1
ATOM 710 O O . GLU A 1 91 ? -2.002 -9.650 -4.895 1.00 94.25 91 GLU A O 1
ATOM 715 N N . CYS A 1 92 ? -0.159 -10.205 -6.039 1.00 89.56 92 CYS A N 1
ATOM 716 C CA . CYS A 1 92 ? -0.569 -9.609 -7.302 1.00 89.56 92 CYS A CA 1
ATOM 717 C C . CYS A 1 92 ? -0.360 -10.610 -8.441 1.00 89.56 92 CYS A C 1
ATOM 719 O O . CYS A 1 92 ? 0.762 -10.856 -8.883 1.00 89.56 92 CYS A O 1
ATOM 721 N N . GLU A 1 93 ? -1.450 -11.204 -8.921 1.00 91.56 93 GLU A N 1
ATOM 722 C CA . GLU A 1 93 ? -1.399 -12.114 -10.062 1.00 91.56 93 GLU A CA 1
ATOM 723 C C . GLU A 1 93 ? -1.165 -11.353 -11.371 1.00 91.56 93 GLU A C 1
ATOM 725 O O . GLU A 1 93 ? -1.696 -10.262 -11.602 1.00 91.56 93 GLU A O 1
ATOM 730 N N . ARG A 1 94 ? -0.398 -11.962 -12.282 1.00 92.88 94 ARG A N 1
ATOM 731 C CA . ARG A 1 94 ? -0.217 -11.412 -13.628 1.00 92.88 94 ARG A CA 1
ATOM 732 C C . ARG A 1 94 ? -1.545 -11.400 -14.373 1.00 92.88 94 ARG A C 1
ATOM 734 O O . ARG A 1 94 ? -2.260 -12.400 -14.404 1.00 92.88 94 ARG A O 1
ATOM 741 N N . ALA A 1 95 ? -1.829 -10.288 -15.048 1.00 94.12 95 ALA A N 1
ATOM 742 C CA . ALA A 1 95 ? -3.019 -10.180 -15.876 1.00 94.12 95 ALA A CA 1
ATOM 743 C C . ALA A 1 95 ? -2.989 -11.247 -16.991 1.00 94.12 95 ALA A C 1
ATOM 745 O O . ALA A 1 95 ? -2.036 -11.282 -17.778 1.00 94.12 95 ALA A O 1
ATOM 746 N N . PRO A 1 96 ? -4.015 -12.109 -17.105 1.00 95.50 96 PRO A N 1
ATOM 747 C CA . PRO A 1 96 ? -4.066 -13.090 -18.179 1.00 95.50 96 PRO A CA 1
ATOM 748 C C . PRO A 1 96 ? -4.250 -12.385 -19.528 1.00 95.50 96 PRO A C 1
ATOM 750 O O . PRO A 1 96 ? -4.904 -11.343 -19.620 1.00 95.50 96 PRO A O 1
ATOM 753 N N . LEU A 1 97 ? -3.736 -12.984 -20.609 1.00 96.00 97 LEU A N 1
ATOM 754 C CA . LEU A 1 97 ? -3.848 -12.414 -21.963 1.00 96.00 97 LEU A CA 1
ATOM 755 C C . LEU A 1 97 ? -5.301 -12.124 -22.363 1.00 96.00 97 LEU A C 1
ATOM 757 O O . LEU A 1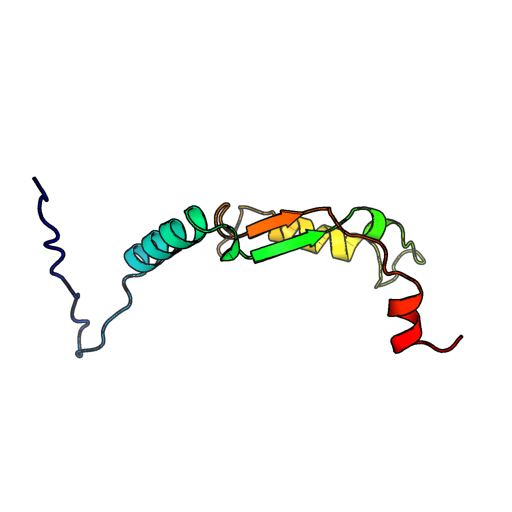 97 ? -5.571 -11.137 -23.041 1.00 96.00 97 LEU A O 1
ATOM 761 N N . SER A 1 98 ? -6.243 -12.949 -21.904 1.00 95.69 98 SER A N 1
ATOM 762 C CA . SER A 1 98 ? -7.677 -12.755 -22.136 1.00 95.69 98 SER A CA 1
ATOM 763 C C . SER A 1 98 ? -8.228 -11.461 -21.526 1.00 95.69 98 SER A C 1
ATOM 765 O O . SER A 1 98 ? -9.203 -10.923 -22.045 1.00 95.69 98 SER A O 1
ATOM 767 N N . VAL A 1 99 ? -7.627 -10.947 -20.448 1.00 95.88 99 VAL A N 1
ATOM 768 C CA . VAL A 1 99 ? -7.975 -9.649 -19.850 1.00 95.88 99 VAL A CA 1
ATOM 769 C C . VAL A 1 99 ? -7.325 -8.513 -20.634 1.00 95.88 99 VAL A C 1
ATOM 771 O O . VAL A 1 99 ? -8.010 -7.549 -20.964 1.00 95.88 99 VAL A O 1
ATOM 774 N N . ILE A 1 100 ? -6.047 -8.652 -20.998 1.00 96.75 100 ILE A N 1
ATOM 775 C CA . ILE A 1 100 ? -5.301 -7.639 -21.763 1.00 96.75 100 ILE A CA 1
ATOM 776 C C . ILE A 1 100 ? -5.978 -7.376 -23.122 1.00 96.75 100 ILE A C 1
ATOM 778 O O . ILE A 1 100 ? -6.227 -6.228 -23.486 1.00 96.75 100 ILE A O 1
ATOM 782 N N . ARG A 1 101 ? -6.386 -8.431 -23.836 1.00 96.62 101 ARG A N 1
ATOM 783 C CA . ARG A 1 101 ? -7.044 -8.343 -25.156 1.00 96.62 101 ARG A CA 1
ATOM 784 C C . ARG A 1 101 ? -8.414 -7.661 -25.159 1.00 96.62 101 ARG A C 1
ATOM 786 O O . ARG A 1 101 ? -8.936 -7.359 -26.223 1.00 96.62 101 ARG A O 1
ATOM 793 N N . ARG A 1 102 ? -9.020 -7.394 -23.996 1.00 96.56 102 ARG A N 1
ATOM 794 C CA . ARG A 1 102 ? -10.292 -6.649 -23.933 1.00 96.56 102 ARG A CA 1
ATOM 795 C C . ARG A 1 102 ? -10.136 -5.186 -24.342 1.00 96.56 102 ARG A C 1
ATOM 797 O O . ARG A 1 102 ? -11.124 -4.566 -24.718 1.00 96.56 102 ARG A O 1
ATOM 804 N N . VAL A 1 103 ? -8.927 -4.635 -24.217 1.00 96.94 103 VAL A N 1
ATOM 805 C CA . VAL A 1 103 ? -8.650 -3.202 -24.420 1.00 96.94 103 VAL A CA 1
ATOM 806 C C . VAL A 1 103 ? -7.433 -2.934 -25.313 1.00 96.94 103 VAL A C 1
ATOM 808 O O . VAL A 1 103 ? -7.142 -1.779 -25.611 1.00 96.94 103 VAL A O 1
ATOM 811 N N . HIS A 1 104 ? -6.745 -3.982 -25.769 1.00 96.44 104 HIS A N 1
ATOM 812 C CA . HIS A 1 104 ? -5.597 -3.904 -26.672 1.00 96.44 104 HIS A CA 1
ATOM 813 C C . HIS A 1 104 ? -5.851 -4.737 -27.933 1.00 96.44 104 HIS A C 1
ATOM 815 O O . HIS A 1 104 ? -6.474 -5.796 -27.853 1.00 96.44 104 HIS A O 1
ATOM 821 N N . SER A 1 105 ? -5.365 -4.261 -29.084 1.00 93.00 105 SER A N 1
ATOM 822 C CA . SER A 1 105 ? -5.354 -5.051 -30.319 1.00 93.00 105 SER A CA 1
ATOM 823 C C . SER A 1 105 ? -4.392 -6.233 -30.204 1.00 93.00 105 SER A C 1
ATOM 825 O O . SER A 1 105 ? -3.469 -6.209 -29.385 1.00 93.00 105 SER A O 1
ATOM 827 N N . GLU A 1 106 ? -4.621 -7.248 -31.036 1.00 80.25 106 GLU A N 1
ATOM 828 C CA . GLU A 1 106 ? -3.674 -8.353 -31.226 1.00 80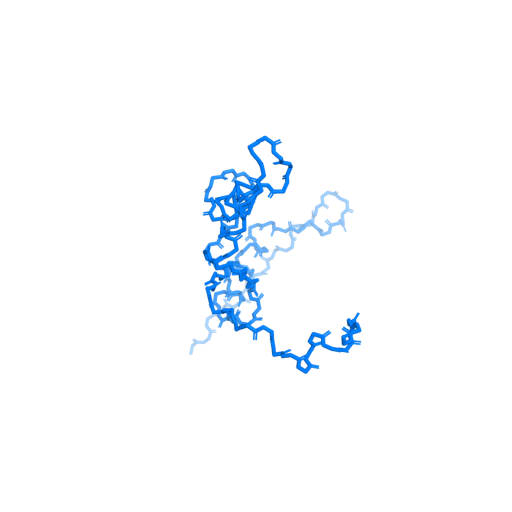.25 106 GLU A CA 1
ATOM 829 C C . GLU A 1 106 ? -2.414 -7.924 -31.986 1.00 80.25 106 GLU A C 1
ATOM 831 O O . GLU A 1 106 ? -2.504 -6.980 -32.810 1.00 80.25 106 GLU A O 1
#